Protein AF-A0A3D3EQG7-F1 (afdb_monomer)

Secondary structure (DSSP, 8-state):
-EEEEEEETTEEEEEEE-----TT--PPP--SS-TTHHHHHHHHHH----SEEE--

Radius of gyration: 11.24 Å; Cα contacts (8 Å, |Δi|>4): 68; chains: 1; bounding box: 25×17×33 Å

Sequence (56 aa):
LEKVTRIVDGVTLLDNFNLHIYQGEIMGLVCINAHGEKELVDLLCKNLPLHYGRIY

Foldseek 3Di:
DAQFWDADPNRTQDGGDDDDDDPPDDDDDDDPPCRNVVVVVCCVPPVDDTPDDDDD

Structure (mmCIF, N/CA/C/O backbone):
data_AF-A0A3D3EQG7-F1
#
_entry.id   AF-A0A3D3EQG7-F1
#
loop_
_atom_site.group_PDB
_atom_site.id
_atom_site.type_symbol
_atom_site.label_atom_id
_atom_site.label_alt_id
_atom_site.label_comp_id
_atom_site.label_asym_id
_atom_site.label_entity_id
_atom_site.label_seq_id
_atom_site.pdbx_PDB_ins_code
_atom_site.Cartn_x
_atom_site.Cartn_y
_atom_site.Cartn_z
_atom_site.occupancy
_atom_site.B_iso_or_equiv
_atom_site.auth_seq_id
_atom_site.auth_comp_id
_atom_site.auth_asym_id
_atom_site.auth_atom_id
_atom_site.pdbx_PDB_model_num
ATOM 1 N N . LEU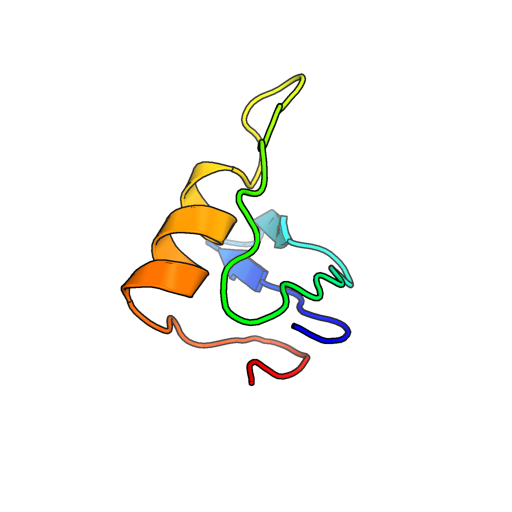 A 1 1 ? -4.642 -6.751 3.887 1.00 93.19 1 LEU A N 1
ATOM 2 C CA . LEU A 1 1 ? -4.030 -7.083 2.576 1.00 93.19 1 LEU A CA 1
ATOM 3 C C . LEU A 1 1 ? -3.416 -8.464 2.655 1.00 93.19 1 LEU A C 1
ATOM 5 O O . LEU A 1 1 ? -2.542 -8.687 3.485 1.00 93.19 1 LEU A O 1
ATOM 9 N N . GLU A 1 2 ? -3.842 -9.358 1.770 1.00 95.38 2 GLU A N 1
ATOM 10 C CA . GLU A 1 2 ? -3.356 -10.736 1.719 1.00 95.38 2 GLU A CA 1
ATOM 11 C C . GLU A 1 2 ? -2.900 -11.093 0.298 1.00 95.38 2 GLU A C 1
ATOM 13 O O . GLU A 1 2 ? -3.680 -10.987 -0.654 1.00 95.38 2 GLU A O 1
ATOM 18 N N . LYS A 1 3 ? -1.638 -11.526 0.177 1.00 94.56 3 LYS A N 1
ATOM 19 C CA . LYS A 1 3 ? -0.986 -12.019 -1.050 1.00 94.56 3 LYS A CA 1
ATOM 20 C C . LYS A 1 3 ? -1.173 -11.094 -2.253 1.00 94.56 3 LYS A C 1
ATOM 22 O O . LYS A 1 3 ? -1.484 -11.535 -3.358 1.00 94.56 3 LYS A O 1
ATOM 27 N N . VAL A 1 4 ? -1.033 -9.794 -2.019 1.00 94.31 4 VAL A N 1
ATOM 28 C CA . VAL A 1 4 ? -1.266 -8.764 -3.027 1.00 94.31 4 VAL A CA 1
ATOM 29 C C . VAL A 1 4 ? -0.093 -8.702 -3.999 1.00 94.31 4 VAL A C 1
ATOM 31 O O . VAL A 1 4 ? 1.033 -8.415 -3.599 1.00 94.31 4 VAL A O 1
ATOM 34 N N . THR A 1 5 ? -0.377 -8.905 -5.284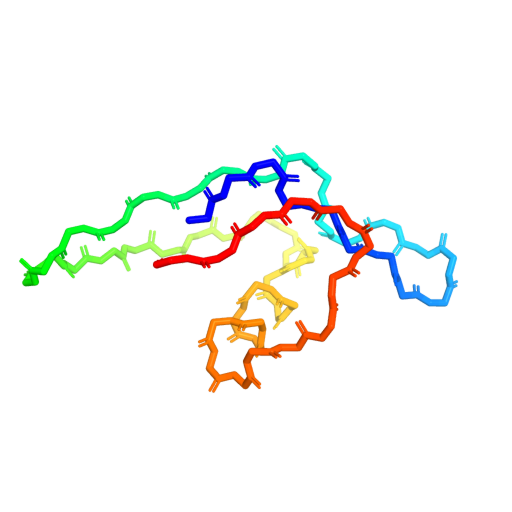 1.00 95.44 5 THR A N 1
ATOM 35 C CA . THR A 1 5 ? 0.593 -8.700 -6.366 1.00 95.44 5 THR A CA 1
ATOM 36 C C . THR A 1 5 ? 0.072 -7.645 -7.328 1.00 95.44 5 THR A C 1
ATOM 38 O O . THR A 1 5 ? -1.081 -7.698 -7.777 1.00 95.44 5 THR A O 1
ATOM 41 N N . ARG A 1 6 ? 0.939 -6.688 -7.671 1.00 93.75 6 ARG A N 1
ATOM 42 C CA . ARG A 1 6 ? 0.630 -5.620 -8.616 1.00 93.75 6 ARG A CA 1
ATOM 43 C C . ARG A 1 6 ? 1.786 -5.393 -9.577 1.00 93.75 6 ARG A C 1
ATOM 45 O O . ARG A 1 6 ? 2.914 -5.131 -9.163 1.00 93.75 6 ARG A O 1
ATOM 52 N N . ILE A 1 7 ? 1.454 -5.483 -10.859 1.00 94.44 7 ILE A N 1
ATOM 53 C CA . ILE A 1 7 ? 2.361 -5.279 -11.981 1.00 94.44 7 ILE A CA 1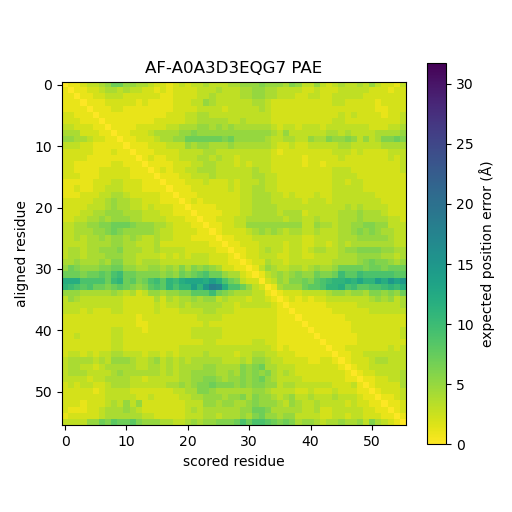
ATOM 54 C C . ILE A 1 7 ? 1.883 -4.030 -12.721 1.00 94.44 7 ILE A C 1
ATOM 56 O O . ILE A 1 7 ? 0.692 -3.898 -12.998 1.00 94.44 7 ILE A O 1
ATOM 60 N N . VAL A 1 8 ? 2.790 -3.106 -13.015 1.00 91.50 8 VAL A N 1
ATOM 61 C CA . VAL A 1 8 ? 2.510 -1.906 -13.816 1.00 91.50 8 VAL A CA 1
ATOM 62 C C . VAL A 1 8 ? 3.549 -1.845 -14.915 1.00 91.50 8 VAL A C 1
ATOM 64 O O . VAL A 1 8 ? 4.737 -1.959 -14.635 1.00 91.50 8 VAL A O 1
ATOM 67 N N . ASP A 1 9 ? 3.097 -1.731 -16.163 1.00 92.06 9 ASP A N 1
ATOM 68 C CA . ASP A 1 9 ? 3.965 -1.654 -17.345 1.00 92.06 9 ASP A CA 1
ATOM 69 C C . ASP A 1 9 ? 5.029 -2.770 -17.405 1.00 92.06 9 ASP A C 1
ATOM 71 O O . ASP A 1 9 ? 6.168 -2.567 -17.818 1.00 92.06 9 ASP A O 1
ATOM 75 N N . GLY A 1 10 ? 4.658 -3.977 -16.960 1.00 92.38 10 GLY A N 1
ATOM 76 C CA . GLY A 1 10 ? 5.546 -5.145 -16.918 1.00 92.38 10 GLY A CA 1
ATOM 77 C C . GLY A 1 10 ? 6.505 -5.197 -15.722 1.00 92.38 10 GLY A C 1
ATOM 78 O O . GLY A 1 10 ? 7.237 -6.174 -15.586 1.00 92.38 10 GLY A O 1
ATOM 79 N N . VAL A 1 11 ? 6.485 -4.202 -14.833 1.00 93.25 11 VAL A N 1
ATOM 80 C CA . VAL A 1 11 ? 7.294 -4.162 -13.608 1.00 93.25 11 VAL A CA 1
ATOM 81 C C . VAL A 1 11 ? 6.456 -4.606 -12.413 1.00 93.25 11 VAL A C 1
ATOM 83 O O . VAL A 1 11 ? 5.407 -4.029 -12.124 1.00 93.25 11 VAL A O 1
ATOM 86 N N . THR A 1 12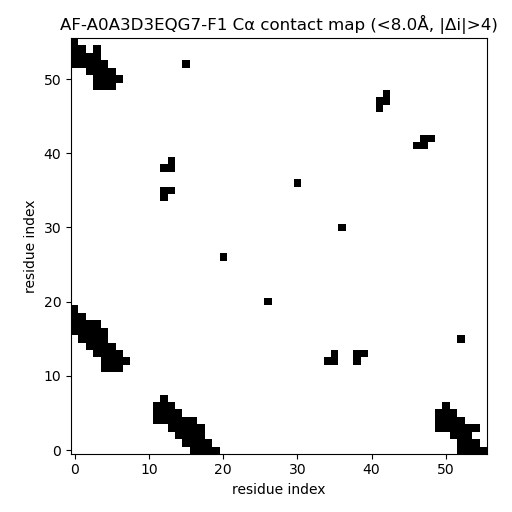 ? 6.918 -5.626 -11.691 1.00 94.19 12 THR A N 1
ATOM 87 C CA . THR A 1 12 ? 6.285 -6.073 -10.443 1.00 94.19 12 THR A CA 1
ATOM 88 C C . THR A 1 12 ? 6.629 -5.104 -9.319 1.00 94.19 12 THR A C 1
ATOM 90 O O . THR A 1 12 ? 7.756 -5.104 -8.837 1.00 94.19 12 THR A O 1
ATOM 93 N N . LEU A 1 13 ? 5.667 -4.284 -8.896 1.00 94.44 13 LEU A N 1
ATOM 94 C CA . LEU A 1 13 ? 5.860 -3.254 -7.866 1.00 94.44 13 LEU A CA 1
ATOM 95 C C . LEU A 1 13 ? 5.464 -3.745 -6.471 1.00 94.44 13 LEU A C 1
ATOM 97 O O . LEU A 1 13 ? 6.068 -3.336 -5.484 1.00 94.44 13 LEU A O 1
ATOM 101 N N . LEU A 1 14 ? 4.490 -4.653 -6.399 1.00 94.00 14 LEU A N 1
ATOM 102 C CA . LEU A 1 14 ? 4.149 -5.410 -5.197 1.00 94.00 14 LEU A CA 1
ATOM 103 C C . LEU A 1 14 ? 4.162 -6.891 -5.560 1.00 94.00 14 LEU A C 1
ATOM 105 O O . LEU A 1 14 ? 3.523 -7.276 -6.540 1.00 94.00 14 LEU A O 1
ATOM 109 N N . ASP A 1 15 ? 4.866 -7.705 -4.781 1.00 94.81 15 ASP A N 1
ATOM 110 C CA . ASP A 1 15 ? 4.981 -9.145 -5.005 1.00 94.81 15 ASP A CA 1
ATOM 111 C C . ASP A 1 15 ? 4.560 -9.912 -3.753 1.00 94.81 15 ASP A C 1
ATOM 113 O O . ASP A 1 15 ? 5.219 -9.822 -2.716 1.00 94.81 15 ASP A O 1
ATOM 117 N N . ASN A 1 16 ? 3.434 -10.628 -3.841 1.00 94.75 16 ASN A N 1
ATOM 118 C CA . ASN A 1 16 ? 2.879 -11.448 -2.766 1.00 94.75 16 ASN A CA 1
ATOM 119 C C . ASN A 1 16 ? 2.856 -10.723 -1.400 1.00 94.75 16 ASN A C 1
ATOM 121 O O . ASN A 1 16 ? 3.168 -11.293 -0.351 1.00 94.75 16 ASN A O 1
ATOM 125 N N . PHE A 1 17 ? 2.508 -9.437 -1.422 1.00 93.25 17 PHE A N 1
ATOM 126 C CA . PHE A 1 17 ? 2.611 -8.539 -0.283 1.00 93.25 17 PHE A CA 1
ATOM 127 C C . PHE A 1 17 ? 1.476 -8.785 0.717 1.00 93.25 17 PHE A C 1
ATOM 129 O O . PHE A 1 17 ? 0.301 -8.862 0.347 1.00 93.25 17 PHE A O 1
ATOM 136 N N . ASN A 1 18 ? 1.826 -8.891 1.998 1.00 93.19 18 ASN A N 1
ATOM 137 C CA . ASN A 1 18 ? 0.879 -9.095 3.089 1.00 93.19 18 ASN A CA 1
ATOM 138 C C . ASN A 1 18 ? 1.014 -7.954 4.086 1.00 93.19 18 ASN A C 1
ATOM 140 O O . ASN A 1 18 ? 2.118 -7.621 4.512 1.00 93.19 18 ASN A O 1
ATOM 144 N N . LEU A 1 19 ? -0.120 -7.376 4.462 1.00 93.25 19 LEU A N 1
ATOM 145 C CA . LEU A 1 19 ? -0.163 -6.307 5.440 1.00 93.25 19 LEU A CA 1
ATOM 146 C C . LEU A 1 19 ? -1.485 -6.322 6.192 1.00 93.25 19 LEU A C 1
ATOM 148 O O . LEU A 1 19 ? -2.556 -6.298 5.588 1.00 93.25 19 LEU A O 1
ATOM 152 N N . HIS A 1 20 ? -1.397 -6.356 7.514 1.00 93.12 20 HIS A N 1
ATOM 153 C CA . HIS A 1 20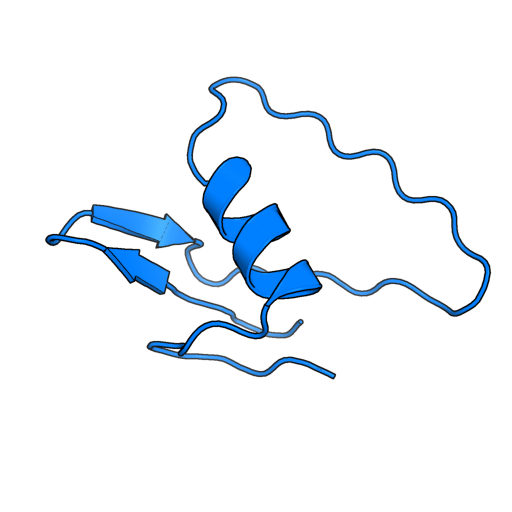 ? -2.531 -6.332 8.422 1.00 93.12 20 HIS A CA 1
ATOM 154 C C . HIS A 1 20 ? -2.345 -5.123 9.339 1.00 93.12 20 HIS A C 1
ATOM 156 O O . HIS A 1 20 ? -1.306 -5.017 9.983 1.00 93.12 20 HIS A O 1
ATOM 162 N N . ILE A 1 21 ? -3.324 -4.220 9.359 1.00 91.94 21 ILE A N 1
ATOM 163 C CA . ILE A 1 21 ? -3.358 -3.054 10.248 1.00 91.94 21 ILE A CA 1
ATOM 164 C C . ILE A 1 21 ? -4.675 -3.133 11.011 1.00 91.94 21 ILE A C 1
ATOM 166 O O . ILE A 1 21 ? -5.734 -3.264 10.393 1.00 91.94 21 ILE A O 1
ATOM 170 N N . TYR A 1 22 ? -4.618 -3.079 12.335 1.00 93.00 22 TYR A N 1
ATOM 171 C CA . TYR A 1 22 ? -5.810 -3.071 13.172 1.00 93.00 22 TYR A CA 1
ATOM 172 C C . TYR A 1 22 ? -6.348 -1.653 13.368 1.00 93.00 22 TYR A C 1
ATOM 174 O O . TYR A 1 22 ? -5.641 -0.650 13.250 1.00 93.00 22 TYR A O 1
ATOM 182 N N . GLN A 1 23 ? -7.638 -1.561 13.688 1.00 94.19 23 GLN A N 1
ATOM 183 C CA . GLN A 1 23 ? -8.274 -0.280 13.967 1.00 94.19 23 GLN A CA 1
ATOM 184 C C . GLN A 1 23 ? -7.571 0.425 15.136 1.00 94.19 23 GLN A C 1
ATOM 186 O O . GLN A 1 23 ? -7.463 -0.123 16.229 1.00 94.19 23 GLN A O 1
ATOM 191 N N . GLY A 1 24 ? -7.136 1.664 14.900 1.00 95.56 24 GLY A N 1
ATOM 192 C CA . GLY A 1 24 ? -6.442 2.483 15.896 1.00 95.56 24 GLY A CA 1
ATOM 193 C C . GLY A 1 24 ? -4.921 2.311 15.926 1.00 95.56 24 GLY A C 1
ATOM 194 O O . GLY A 1 24 ? -4.266 3.025 16.681 1.00 95.56 24 GLY A O 1
ATOM 195 N N . GLU A 1 25 ? -4.340 1.428 15.107 1.00 95.81 25 GLU A N 1
ATOM 196 C CA . GLU A 1 25 ? -2.885 1.317 14.991 1.00 95.81 25 GLU A CA 1
ATOM 197 C C . GLU A 1 25 ? -2.288 2.441 14.140 1.00 95.81 25 GLU A C 1
ATOM 199 O O . GLU A 1 25 ? -2.820 2.821 13.096 1.00 95.81 25 GLU A O 1
ATOM 204 N N . ILE A 1 26 ? -1.130 2.942 14.575 1.00 93.88 26 ILE A N 1
ATOM 205 C CA . ILE A 1 26 ? -0.287 3.825 13.771 1.00 93.88 26 ILE A CA 1
ATOM 206 C C . ILE A 1 26 ? 0.836 2.974 13.189 1.00 93.88 26 ILE A C 1
ATOM 208 O O . ILE A 1 26 ? 1.727 2.528 13.910 1.00 93.88 26 ILE A O 1
ATOM 212 N N . MET A 1 27 ? 0.801 2.764 11.876 1.00 91.12 27 MET A N 1
ATOM 213 C CA . MET A 1 27 ? 1.835 2.029 11.160 1.00 91.12 27 MET A CA 1
ATOM 214 C C . MET A 1 27 ? 2.852 2.982 10.527 1.00 91.12 27 MET A C 1
ATOM 216 O O . MET A 1 27 ? 2.498 3.834 9.715 1.00 91.12 27 MET A O 1
ATOM 220 N N . GLY A 1 28 ? 4.131 2.792 10.856 1.00 91.25 28 GLY A N 1
ATOM 221 C CA . GLY A 1 28 ? 5.241 3.426 10.148 1.00 91.25 28 GLY A CA 1
ATOM 222 C C . GLY A 1 28 ? 5.663 2.599 8.934 1.00 91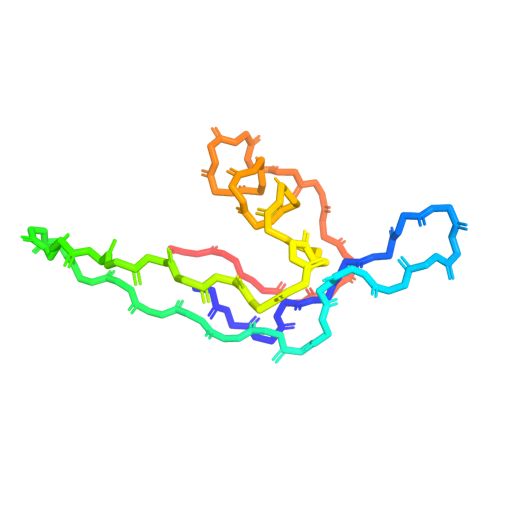.25 28 GLY A C 1
ATOM 223 O O . GLY A 1 28 ? 5.965 1.416 9.070 1.00 91.25 28 GLY A O 1
ATOM 224 N N . LEU A 1 29 ? 5.711 3.224 7.758 1.00 89.31 29 LEU A N 1
ATOM 225 C CA . LEU A 1 29 ? 6.260 2.634 6.537 1.00 89.31 29 LEU A CA 1
ATOM 226 C C . LEU A 1 29 ? 7.644 3.237 6.271 1.00 89.31 29 LEU A C 1
ATOM 228 O O . LEU A 1 29 ? 7.772 4.453 6.159 1.00 89.31 29 LEU A O 1
ATOM 232 N N . VAL A 1 30 ? 8.671 2.393 6.166 1.00 89.25 30 VAL A N 1
ATOM 233 C CA . VAL A 1 30 ? 10.037 2.812 5.820 1.00 89.25 30 VAL A CA 1
ATOM 234 C C . VAL A 1 30 ? 10.506 2.003 4.620 1.00 89.25 30 VAL A C 1
ATOM 236 O O . VAL A 1 30 ? 10.597 0.778 4.685 1.00 89.25 30 VAL A O 1
ATOM 239 N N . CYS A 1 31 ? 10.815 2.692 3.525 1.00 84.44 31 CYS A N 1
ATOM 240 C CA . CYS A 1 31 ? 11.249 2.079 2.277 1.00 84.44 31 CYS A CA 1
ATOM 241 C C . CYS A 1 31 ? 12.743 2.335 2.046 1.00 84.44 31 CYS A C 1
ATOM 243 O O . CYS A 1 31 ? 13.218 3.457 2.187 1.00 84.44 31 CYS A O 1
ATOM 245 N N . ILE A 1 32 ? 13.491 1.292 1.673 1.00 82.12 32 ILE A N 1
ATOM 246 C CA . ILE A 1 32 ? 14.947 1.387 1.451 1.00 82.12 32 ILE A CA 1
ATOM 247 C C . ILE A 1 32 ? 15.264 1.968 0.063 1.00 82.12 32 ILE A C 1
ATOM 249 O O . ILE A 1 32 ? 16.275 2.639 -0.116 1.00 82.12 32 ILE A O 1
ATOM 253 N N . ASN A 1 33 ? 14.404 1.730 -0.928 1.00 80.81 33 ASN A N 1
ATOM 254 C CA . ASN A 1 33 ? 14.629 2.118 -2.324 1.00 80.81 33 ASN A CA 1
ATOM 255 C C . ASN A 1 33 ? 13.387 2.730 -3.002 1.00 80.81 33 ASN A C 1
ATOM 257 O O . ASN A 1 33 ? 13.346 2.790 -4.228 1.00 80.81 33 ASN A O 1
ATOM 261 N N . ALA A 1 34 ? 12.375 3.137 -2.220 1.00 79.88 34 ALA A N 1
ATOM 262 C CA . ALA A 1 34 ? 11.070 3.660 -2.668 1.00 79.88 34 ALA A CA 1
ATOM 263 C C . ALA A 1 34 ? 10.316 2.787 -3.703 1.00 79.88 34 ALA A C 1
ATOM 265 O O . ALA A 1 34 ? 9.265 3.176 -4.219 1.00 79.88 34 ALA A O 1
ATOM 266 N N . HIS A 1 35 ? 10.816 1.587 -4.009 1.00 87.38 35 HIS A N 1
ATOM 267 C CA . HIS A 1 35 ? 10.233 0.699 -4.999 1.00 87.38 35 HIS A CA 1
ATOM 268 C C . HIS A 1 35 ? 8.940 0.100 -4.446 1.00 87.38 35 HIS A C 1
ATOM 270 O O . HIS A 1 35 ? 8.952 -0.590 -3.428 1.00 87.38 35 HIS A O 1
ATOM 276 N N . GLY A 1 36 ? 7.819 0.385 -5.107 1.00 89.12 36 GLY A N 1
ATOM 277 C CA . GLY A 1 36 ? 6.497 -0.060 -4.664 1.00 89.12 36 GLY A CA 1
ATOM 278 C C . GLY A 1 36 ? 5.889 0.756 -3.518 1.00 89.12 36 GLY A C 1
ATOM 279 O O . GLY A 1 36 ? 4.724 0.541 -3.205 1.00 89.12 36 GLY A O 1
ATOM 280 N N . GLU A 1 37 ? 6.606 1.730 -2.938 1.00 93.50 37 GLU A N 1
ATOM 281 C CA . GLU A 1 37 ? 6.086 2.596 -1.863 1.00 93.50 37 GLU A CA 1
ATOM 282 C C . GLU A 1 37 ? 4.847 3.358 -2.330 1.00 93.50 37 GLU A C 1
ATOM 284 O O . GLU A 1 37 ? 3.767 3.241 -1.749 1.00 93.50 37 GLU A O 1
ATOM 289 N N . LYS A 1 38 ? 4.998 4.100 -3.432 1.00 92.25 38 LYS A N 1
ATOM 290 C CA . LYS A 1 38 ? 3.901 4.863 -4.020 1.00 92.25 38 LYS A CA 1
ATOM 291 C C . LYS A 1 38 ? 2.734 3.957 -4.391 1.00 92.25 38 LYS A C 1
ATOM 293 O O . LYS A 1 38 ? 1.590 4.327 -4.157 1.00 92.25 38 LYS A O 1
ATOM 298 N N . GLU A 1 39 ? 3.018 2.770 -4.920 1.00 93.12 39 GLU A N 1
ATOM 299 C CA . GLU A 1 39 ? 1.964 1.833 -5.293 1.00 93.12 39 GLU A CA 1
ATOM 300 C C . GLU A 1 39 ? 1.217 1.265 -4.100 1.00 93.12 39 GLU A C 1
ATOM 302 O O . GLU A 1 39 ? 0.005 1.105 -4.180 1.00 93.12 39 GLU A O 1
ATOM 307 N N . LEU A 1 40 ? 1.901 0.997 -2.988 1.00 93.19 40 LEU A N 1
ATOM 308 C CA . LEU A 1 40 ? 1.248 0.592 -1.752 1.00 93.19 40 LEU A CA 1
ATOM 309 C C . LEU A 1 40 ? 0.337 1.709 -1.226 1.00 93.19 40 LEU A C 1
ATOM 311 O O . LEU A 1 40 ? -0.814 1.442 -0.889 1.00 93.19 40 LEU A O 1
ATOM 315 N N . VAL A 1 41 ? 0.822 2.955 -1.191 1.00 92.94 41 VAL A N 1
ATOM 316 C CA . VAL A 1 41 ? 0.030 4.106 -0.723 1.00 92.94 41 VAL A CA 1
ATOM 317 C C . VAL A 1 41 ? -1.174 4.352 -1.630 1.00 92.94 41 VAL A C 1
ATOM 319 O O . VAL A 1 41 ? -2.301 4.453 -1.145 1.00 92.94 41 VAL A O 1
ATOM 322 N N . ASP A 1 42 ? -0.969 4.400 -2.946 1.00 94.00 42 ASP A N 1
ATOM 323 C CA . ASP A 1 42 ? -2.056 4.599 -3.901 1.00 94.00 42 ASP 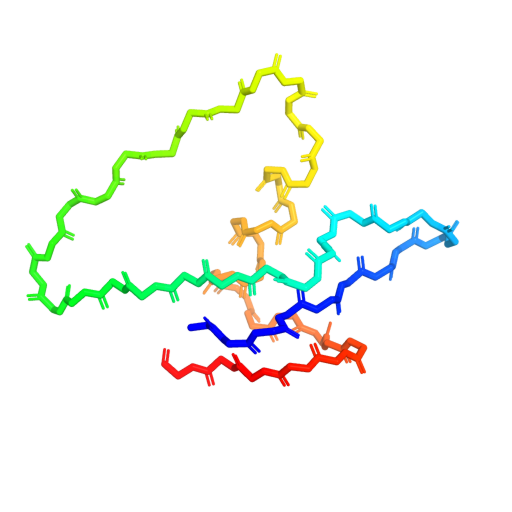A CA 1
ATOM 324 C C . ASP A 1 42 ? -3.065 3.440 -3.845 1.00 94.00 42 ASP A C 1
ATOM 326 O O . ASP A 1 42 ? -4.272 3.681 -3.908 1.00 94.00 42 ASP A O 1
ATOM 330 N N . LEU A 1 43 ? -2.606 2.197 -3.657 1.00 93.38 43 LEU A N 1
ATOM 331 C CA . LEU A 1 43 ? -3.483 1.045 -3.470 1.00 93.38 43 LEU A CA 1
ATOM 332 C C . LEU A 1 43 ? -4.372 1.198 -2.230 1.00 93.38 43 LEU A C 1
ATOM 334 O O . LEU A 1 43 ? -5.577 0.979 -2.328 1.00 93.38 43 LEU A O 1
ATOM 338 N N . LEU A 1 44 ? -3.801 1.600 -1.092 1.00 91.12 44 LEU A N 1
ATOM 339 C CA . LEU A 1 44 ? -4.535 1.787 0.162 1.00 91.12 44 LEU A CA 1
ATOM 340 C C . LEU A 1 44 ? -5.537 2.946 0.083 1.00 91.12 44 LEU A C 1
ATOM 342 O O . LEU A 1 44 ? -6.661 2.822 0.562 1.00 91.12 44 LEU A O 1
ATOM 346 N N . CYS A 1 45 ? -5.154 4.069 -0.530 1.00 91.94 45 CYS A N 1
ATOM 347 C CA . CYS A 1 45 ? -5.997 5.265 -0.578 1.00 91.94 45 CYS A CA 1
ATOM 348 C C . CYS A 1 45 ? -7.070 5.220 -1.673 1.00 91.94 45 CYS A C 1
ATOM 350 O O . CYS A 1 45 ? -8.134 5.813 -1.506 1.00 91.94 45 CYS A O 1
ATOM 352 N N . LYS A 1 46 ? -6.782 4.582 -2.814 1.00 93.31 46 LYS A N 1
ATOM 353 C CA . LYS A 1 46 ? -7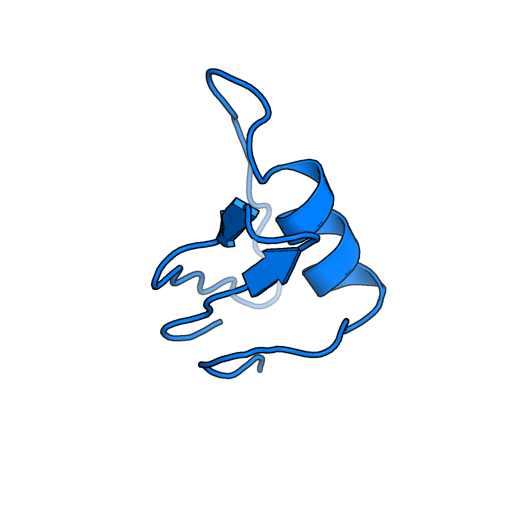.639 4.630 -4.013 1.00 93.31 46 LYS A CA 1
ATOM 354 C C . LYS A 1 46 ? -8.260 3.286 -4.374 1.00 93.31 46 LYS A C 1
ATOM 356 O O . LYS A 1 46 ? -9.071 3.245 -5.293 1.00 93.31 46 LYS A O 1
ATOM 361 N N . ASN A 1 47 ? -7.888 2.208 -3.682 1.00 88.00 47 ASN A N 1
ATOM 362 C CA . ASN A 1 47 ? -8.354 0.850 -3.958 1.00 88.00 47 ASN A CA 1
ATOM 363 C C . ASN A 1 47 ? -8.148 0.451 -5.433 1.00 88.00 47 ASN A C 1
ATOM 365 O O . ASN A 1 47 ? -9.079 0.077 -6.147 1.00 88.00 47 ASN A O 1
ATOM 369 N N . LEU A 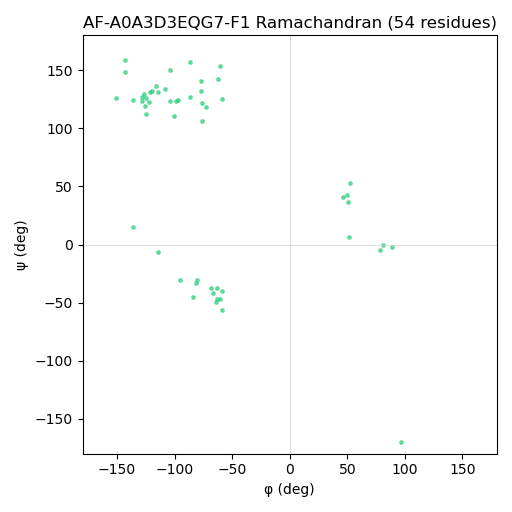1 48 ? -6.909 0.617 -5.907 1.00 90.56 48 LEU A N 1
ATOM 370 C CA . LEU A 1 48 ? -6.519 0.321 -7.286 1.00 90.56 48 LEU A CA 1
ATOM 371 C C . LEU A 1 48 ? -6.742 -1.161 -7.646 1.00 90.56 48 LEU A C 1
ATOM 373 O O . LEU A 1 48 ? -6.666 -2.030 -6.776 1.00 90.56 48 LEU A O 1
ATOM 377 N N . PRO A 1 49 ? -6.950 -1.481 -8.938 1.00 89.19 49 PRO A N 1
ATOM 378 C CA . PRO A 1 49 ? -7.123 -2.860 -9.375 1.00 89.19 49 PRO A CA 1
ATOM 379 C C . PRO A 1 49 ? -5.877 -3.712 -9.097 1.00 89.19 49 PRO A C 1
ATOM 381 O O . PRO A 1 49 ? -4.733 -3.263 -9.250 1.00 89.19 49 PRO A O 1
ATOM 384 N N . LEU A 1 50 ? -6.133 -4.962 -8.711 1.00 89.00 50 LEU A N 1
ATOM 385 C CA . LEU A 1 50 ? -5.136 -5.969 -8.360 1.00 89.00 50 LEU A CA 1
ATOM 386 C C . LEU A 1 50 ? -4.965 -6.998 -9.474 1.00 89.00 50 LEU A C 1
ATOM 388 O O . LEU A 1 50 ? -5.926 -7.329 -10.163 1.00 89.00 50 LEU A O 1
ATOM 392 N N . HIS A 1 51 ? -3.757 -7.554 -9.590 1.00 92.94 51 HIS A N 1
ATOM 393 C CA . HIS A 1 51 ? -3.541 -8.756 -10.402 1.00 92.94 51 HIS A CA 1
ATOM 394 C C . HIS A 1 51 ? -3.867 -10.014 -9.592 1.00 92.94 51 HIS A C 1
ATOM 396 O O . HIS A 1 51 ? -4.571 -10.897 -10.071 1.00 92.94 51 HIS A O 1
ATOM 402 N N . TYR A 1 52 ? -3.392 -10.068 -8.343 1.00 93.00 52 TYR A N 1
ATOM 403 C CA . TYR A 1 52 ? -3.663 -11.154 -7.403 1.00 93.00 52 TYR A CA 1
ATOM 404 C C . TYR A 1 52 ? -3.812 -10.614 -5.975 1.00 93.00 52 TYR A C 1
ATOM 406 O O . TYR A 1 52 ? -3.314 -9.530 -5.663 1.00 93.00 52 TYR A O 1
ATOM 414 N N . GLY A 1 53 ? -4.474 -11.390 -5.113 1.00 92.56 53 GLY A N 1
ATOM 415 C CA . GLY A 1 53 ? -4.642 -11.087 -3.690 1.00 92.56 53 GLY A CA 1
ATOM 416 C C . GLY A 1 53 ? -5.965 -10.410 -3.341 1.00 92.56 53 GLY A C 1
ATOM 417 O O . GLY A 1 53 ? -6.897 -10.369 -4.147 1.00 92.56 53 GLY A O 1
ATOM 418 N N . ARG A 1 54 ? -6.066 -9.937 -2.094 1.00 91.75 54 ARG A N 1
ATOM 419 C CA . ARG A 1 54 ? -7.280 -9.321 -1.529 1.00 91.75 54 ARG A CA 1
ATOM 420 C C . ARG A 1 54 ? -6.947 -8.161 -0.587 1.00 91.75 54 ARG A C 1
ATOM 422 O O . ARG A 1 54 ? -5.939 -8.194 0.124 1.00 91.75 54 ARG A O 1
ATOM 429 N N . ILE A 1 55 ? -7.832 -7.167 -0.547 1.00 90.06 55 ILE A N 1
ATOM 430 C CA . ILE A 1 55 ? -7.811 -6.039 0.397 1.00 90.06 55 ILE A CA 1
ATOM 431 C C . ILE A 1 55 ? -9.077 -6.132 1.257 1.00 90.06 55 ILE A C 1
ATOM 433 O O . ILE A 1 55 ? -10.147 -6.436 0.729 1.00 90.06 55 ILE A O 1
ATOM 437 N N . TYR A 1 56 ? -8.927 -5.913 2.561 1.00 87.31 56 TYR A N 1
ATOM 438 C CA . TYR A 1 56 ? -9.974 -5.898 3.584 1.00 87.31 56 TYR A CA 1
ATOM 439 C C . TYR A 1 56 ? -9.576 -4.920 4.688 1.00 87.31 56 TYR A C 1
ATOM 441 O O . TYR A 1 56 ? -8.356 -4.625 4.771 1.00 87.31 56 TYR A O 1
#

Mean predicted aligned error: 3.11 Å

Solvent-accessible surface area (backbone atoms only — not comparable to full-atom values): 3611 Å² total; per-residue (Å²): 55,44,45,27,25,35,68,56,97,89,41,77,47,36,74,62,38,69,49,86,81,61,93,91,64,86,82,86,86,84,69,94,78,58,74,31,49,64,56,52,51,47,34,72,75,65,66,57,90,68,79,41,60,50,80,118

Nearest PDB structures (foldseek):
  6ic4-assembly1_I  TM=8.498E-01  e=1.593E-01  Acinetobacter baumannii
  6ic4-assembly1_J  TM=7.991E-01  e=3.438E-01  Acinetobacter baumannii
  1g29-assembly1_1  TM=8.611E-01  e=6.920E-01  Thermococcus litoralis
  3j5s-assembly1_D  TM=8.045E-01  e=7.421E-01  Escherichia coli str. K-12 substr. MG1655
  8ce5-assembly1_A  TM=8.088E-01  e=1.602E+00  Escherichia coli K-12

pLDDT: mean 91.74, std 3.45, range [79.88, 95.81]